Protein AF-A0A377WM58-F1 (afdb_monomer)

Structure (mmCIF, N/CA/C/O backbone):
data_AF-A0A377WM58-F1
#
_entry.id   AF-A0A377WM58-F1
#
loop_
_atom_site.group_PDB
_atom_site.id
_atom_site.type_symbol
_atom_site.label_atom_id
_atom_site.label_alt_id
_atom_site.label_comp_id
_atom_site.label_asym_id
_atom_site.label_entity_id
_atom_site.label_seq_id
_atom_site.pdbx_PDB_ins_code
_atom_site.Cartn_x
_atom_site.Cartn_y
_atom_site.Cartn_z
_atom_site.occupancy
_atom_site.B_iso_or_equiv
_atom_site.auth_seq_id
_atom_site.auth_comp_id
_atom_site.auth_asym_id
_atom_site.auth_atom_id
_atom_site.pdbx_PDB_model_num
ATOM 1 N N . MET A 1 1 ? 6.356 11.135 -29.471 1.00 62.00 1 MET A N 1
ATOM 2 C CA . MET A 1 1 ? 5.620 10.101 -28.694 1.00 62.00 1 MET A CA 1
ATOM 3 C C . MET A 1 1 ? 5.698 8.713 -29.326 1.00 62.00 1 MET A C 1
ATOM 5 O O . MET A 1 1 ? 5.986 7.776 -28.599 1.00 62.00 1 MET A O 1
ATOM 9 N N . ILE A 1 2 ? 5.489 8.559 -30.641 1.00 80.25 2 ILE A N 1
ATOM 10 C CA . ILE A 1 2 ? 5.639 7.262 -31.336 1.00 80.25 2 ILE A CA 1
ATOM 11 C C . ILE A 1 2 ? 7.066 6.690 -31.241 1.00 80.25 2 ILE A C 1
ATOM 13 O O . ILE A 1 2 ? 7.222 5.487 -31.077 1.00 80.25 2 ILE A O 1
ATOM 17 N N . GLU A 1 3 ? 8.093 7.543 -31.254 1.00 80.12 3 GLU A N 1
ATOM 18 C CA . GLU A 1 3 ? 9.504 7.130 -31.151 1.00 80.12 3 GLU A CA 1
ATOM 19 C C . GLU A 1 3 ? 9.832 6.422 -29.829 1.00 80.12 3 GLU A C 1
ATOM 21 O O . GLU A 1 3 ? 10.408 5.342 -29.845 1.00 80.12 3 GLU A O 1
ATOM 26 N N . ILE A 1 4 ? 9.354 6.953 -28.696 1.00 79.38 4 ILE A N 1
ATOM 27 C CA . ILE A 1 4 ? 9.512 6.325 -27.372 1.00 79.38 4 ILE A CA 1
ATOM 28 C C . ILE A 1 4 ? 8.895 4.920 -27.381 1.00 79.38 4 ILE A C 1
ATOM 30 O O . ILE A 1 4 ? 9.488 3.956 -26.911 1.00 79.38 4 ILE A O 1
ATOM 34 N N . ILE A 1 5 ? 7.700 4.770 -27.954 1.00 80.88 5 ILE A N 1
ATOM 35 C CA . ILE A 1 5 ? 7.046 3.460 -28.017 1.00 80.88 5 ILE A CA 1
ATOM 36 C C . ILE A 1 5 ? 7.896 2.484 -28.834 1.00 80.88 5 ILE A C 1
ATOM 38 O O . ILE A 1 5 ? 8.088 1.362 -28.379 1.00 80.88 5 ILE A O 1
ATOM 42 N N . GLN A 1 6 ? 8.438 2.908 -29.980 1.00 81.06 6 GLN A N 1
ATOM 43 C CA . GLN A 1 6 ? 9.290 2.082 -30.848 1.00 81.06 6 GLN A CA 1
ATOM 44 C C . GLN A 1 6 ? 10.629 1.687 -30.203 1.00 81.06 6 GLN A C 1
ATOM 46 O O . GLN A 1 6 ? 11.167 0.626 -30.525 1.00 81.06 6 GLN A O 1
ATOM 51 N N . GLU A 1 7 ? 11.127 2.488 -29.265 1.00 80.44 7 GLU A N 1
ATOM 52 C CA . GLU A 1 7 ? 12.371 2.241 -28.535 1.00 80.44 7 GLU A CA 1
ATOM 53 C C . GLU A 1 7 ? 12.186 1.264 -27.358 1.00 80.44 7 GLU A C 1
ATOM 55 O O . GLU A 1 7 ? 12.955 0.314 -27.208 1.00 80.44 7 GLU A O 1
ATOM 60 N N . TYR A 1 8 ? 11.126 1.425 -26.556 1.00 78.75 8 TYR A N 1
ATOM 61 C CA . TYR A 1 8 ? 10.975 0.693 -25.287 1.00 78.75 8 TYR A CA 1
ATOM 62 C C . TYR A 1 8 ? 10.092 -0.563 -25.356 1.00 78.75 8 TYR A C 1
ATOM 64 O O . TYR A 1 8 ? 10.195 -1.422 -24.475 1.00 78.75 8 TYR A O 1
ATOM 72 N N . TRP A 1 9 ? 9.242 -0.728 -26.379 1.00 78.19 9 TRP A N 1
ATOM 73 C CA . TRP A 1 9 ? 8.313 -1.871 -26.439 1.00 78.19 9 TRP A CA 1
ATOM 74 C C . TRP A 1 9 ? 9.022 -3.231 -26.451 1.00 78.19 9 TRP A C 1
ATOM 76 O O . TRP A 1 9 ? 8.543 -4.184 -25.835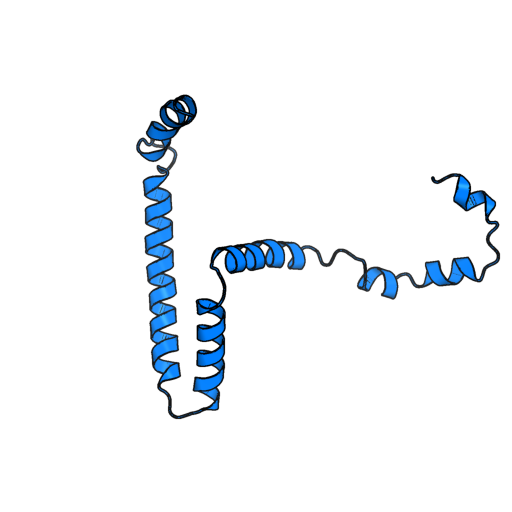 1.00 78.19 9 TRP A O 1
ATOM 86 N N . LYS A 1 10 ? 10.188 -3.316 -27.106 1.00 75.12 10 LYS A N 1
ATOM 87 C CA . LYS A 1 10 ? 10.999 -4.539 -27.123 1.00 75.12 10 LYS A CA 1
ATOM 88 C C . LYS A 1 10 ? 11.560 -4.835 -25.743 1.00 75.12 10 LYS A C 1
ATOM 90 O O . LYS A 1 10 ? 11.464 -5.968 -25.317 1.00 75.12 10 LYS A O 1
ATOM 95 N N . SER A 1 11 ? 12.040 -3.842 -24.996 1.00 77.69 11 SER A N 1
ATOM 96 C CA . SER A 1 11 ? 12.548 -4.048 -23.628 1.00 77.69 11 SER A CA 1
ATOM 97 C C . SER A 1 11 ? 11.462 -4.528 -22.647 1.00 77.69 11 SER A C 1
ATOM 99 O O . SER A 1 11 ? 11.744 -5.246 -21.685 1.00 77.69 11 SER A O 1
ATOM 101 N N . LEU A 1 12 ? 10.195 -4.187 -22.907 1.00 79.00 12 LEU A N 1
ATOM 102 C CA . LEU A 1 12 ? 9.070 -4.662 -22.103 1.00 79.00 12 LEU A CA 1
ATOM 103 C C . LEU A 1 12 ? 8.831 -6.178 -22.270 1.00 79.00 12 LEU A C 1
ATOM 105 O O . LEU A 1 12 ? 8.485 -6.840 -21.291 1.00 79.00 12 LEU A O 1
ATOM 109 N N . LEU A 1 13 ? 9.029 -6.718 -23.480 1.00 76.31 13 LEU A N 1
ATOM 110 C CA . LEU A 1 13 ? 8.675 -8.096 -23.866 1.00 76.31 13 LEU A CA 1
ATOM 111 C C . LEU A 1 13 ? 9.876 -9.033 -24.075 1.00 76.31 13 LEU A C 1
ATOM 113 O O . LEU A 1 13 ? 9.748 -10.240 -23.890 1.00 76.31 13 LEU A O 1
ATOM 117 N N . TRP A 1 14 ? 11.022 -8.495 -24.476 1.00 68.75 14 TRP A N 1
ATOM 118 C CA . TRP A 1 14 ? 12.219 -9.219 -24.892 1.00 68.75 14 TRP A CA 1
ATOM 119 C C . TRP A 1 14 ? 13.291 -9.155 -23.802 1.00 68.75 14 TRP A C 1
ATOM 121 O O . TRP A 1 14 ? 13.544 -8.097 -23.225 1.00 68.75 14 TRP A O 1
ATOM 131 N N . THR A 1 15 ? 13.914 -10.298 -23.510 1.00 66.81 15 THR A N 1
ATOM 132 C CA . THR A 1 15 ? 15.025 -10.428 -22.558 1.00 66.81 15 THR A CA 1
ATOM 133 C C . THR A 1 15 ? 16.276 -10.871 -23.304 1.00 66.81 15 THR A C 1
ATOM 135 O O . THR A 1 15 ? 16.250 -11.862 -24.027 1.00 66.81 15 THR A O 1
ATOM 138 N N . ASP A 1 16 ? 17.391 -10.170 -23.093 1.00 62.47 16 ASP A N 1
ATOM 139 C CA . ASP A 1 16 ? 18.699 -10.520 -23.668 1.00 62.47 16 ASP A CA 1
ATOM 140 C C . ASP A 1 16 ? 19.430 -11.611 -22.851 1.00 62.47 16 ASP A C 1
ATOM 142 O O . ASP A 1 16 ? 20.654 -11.700 -22.849 1.00 62.47 16 ASP A O 1
ATOM 146 N N . GLY A 1 17 ? 18.693 -12.419 -22.078 1.00 64.12 17 GLY A N 1
ATOM 147 C CA . GLY A 1 17 ? 19.224 -13.512 -21.252 1.00 64.12 17 GLY A CA 1
ATOM 148 C C . GLY A 1 17 ? 19.878 -13.082 -19.931 1.00 64.12 17 GLY A C 1
ATOM 149 O O . GLY A 1 17 ? 19.993 -13.901 -19.025 1.00 64.12 17 GLY A O 1
ATOM 150 N N . TYR A 1 18 ? 20.248 -11.803 -19.778 1.00 62.44 18 TYR A N 1
ATOM 151 C CA . TYR A 1 18 ? 20.918 -11.271 -18.575 1.00 62.44 18 TYR A CA 1
ATOM 152 C C . TYR A 1 18 ? 20.007 -10.438 -17.647 1.00 62.44 18 TYR A C 1
ATOM 154 O O . TYR A 1 18 ? 20.342 -10.212 -16.486 1.00 62.44 18 TYR A O 1
ATOM 162 N N . ARG A 1 19 ? 18.862 -9.940 -18.141 1.00 67.56 19 ARG A N 1
ATOM 163 C CA . ARG A 1 19 ? 17.930 -9.064 -17.397 1.00 67.56 19 ARG A CA 1
ATOM 164 C C . ARG A 1 19 ? 16.488 -9.528 -17.590 1.00 67.56 19 ARG A C 1
ATOM 166 O O . ARG A 1 19 ? 16.081 -9.783 -18.719 1.00 67.56 19 ARG A O 1
ATOM 173 N N . PHE A 1 20 ? 15.703 -9.599 -16.516 1.00 72.94 20 PHE A N 1
ATOM 174 C CA . PHE A 1 20 ? 14.269 -9.895 -16.607 1.00 72.94 20 PHE A CA 1
ATOM 175 C C . PHE A 1 20 ? 13.521 -8.807 -17.396 1.00 72.94 20 PHE A C 1
ATOM 177 O O . PHE A 1 20 ? 13.866 -7.628 -17.306 1.00 72.94 20 PHE A O 1
ATOM 184 N N . THR A 1 21 ? 12.500 -9.203 -18.162 1.00 85.38 21 THR A N 1
ATOM 185 C CA . THR A 1 21 ? 11.661 -8.262 -18.923 1.00 85.38 21 THR A CA 1
ATOM 186 C C . THR A 1 21 ? 10.823 -7.394 -17.985 1.00 85.38 21 THR A C 1
ATOM 188 O O . THR A 1 21 ? 10.524 -7.791 -16.854 1.00 85.38 21 TH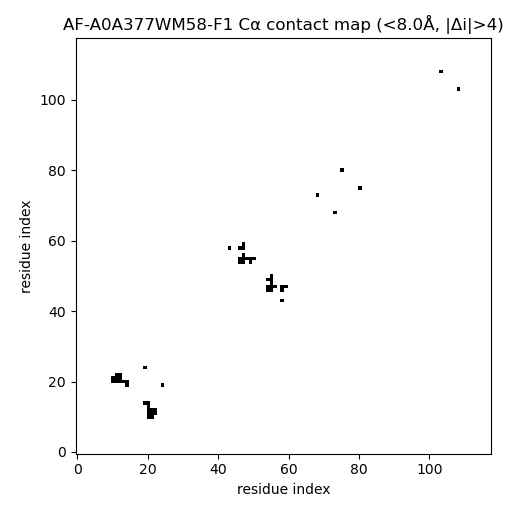R A O 1
ATOM 191 N N . GLY A 1 22 ? 10.397 -6.218 -18.457 1.00 84.75 22 GLY A N 1
ATOM 192 C CA . GLY A 1 22 ? 9.531 -5.338 -17.667 1.00 84.75 22 GLY A CA 1
ATOM 193 C C . GLY A 1 22 ? 8.227 -6.023 -17.237 1.00 84.75 22 GLY A C 1
ATOM 194 O O . GLY A 1 22 ? 7.861 -5.946 -16.065 1.00 84.75 22 GLY A O 1
ATOM 195 N N . VAL A 1 23 ? 7.585 -6.786 -18.136 1.00 87.56 23 VAL A N 1
ATOM 196 C CA . VAL A 1 23 ? 6.387 -7.577 -17.786 1.00 87.56 23 VAL A CA 1
ATOM 197 C C . VAL A 1 23 ? 6.698 -8.618 -16.714 1.00 87.56 23 VAL A C 1
ATOM 199 O O . VAL A 1 23 ? 5.928 -8.756 -15.765 1.00 87.56 23 VAL A O 1
ATOM 202 N N . ALA A 1 24 ? 7.818 -9.334 -16.836 1.00 88.44 24 ALA A N 1
ATOM 203 C CA . ALA A 1 24 ? 8.189 -10.369 -15.876 1.00 88.44 24 ALA A CA 1
ATOM 204 C C . ALA A 1 24 ? 8.395 -9.786 -14.471 1.00 88.44 24 ALA A C 1
ATOM 206 O O . ALA A 1 24 ? 7.887 -10.343 -13.500 1.00 88.44 24 ALA A O 1
ATOM 207 N N . ILE A 1 25 ? 9.069 -8.638 -14.359 1.00 89.94 25 ILE A N 1
ATOM 208 C CA . ILE A 1 25 ? 9.294 -7.958 -13.076 1.00 89.94 25 ILE A CA 1
ATOM 209 C C . ILE A 1 25 ? 7.972 -7.469 -12.482 1.00 89.94 25 ILE A C 1
ATOM 211 O O . ILE A 1 25 ? 7.707 -7.715 -11.305 1.00 89.94 25 ILE A O 1
ATOM 215 N N . THR A 1 26 ? 7.116 -6.812 -13.273 1.00 91.81 26 THR A N 1
ATOM 216 C CA . THR A 1 26 ? 5.806 -6.350 -12.790 1.00 91.81 26 THR A CA 1
ATOM 217 C C . THR A 1 26 ? 4.947 -7.514 -12.318 1.00 91.81 26 THR A C 1
ATOM 219 O O . THR A 1 26 ? 4.338 -7.419 -11.256 1.00 91.81 26 THR A O 1
ATOM 222 N N . LEU A 1 27 ? 4.925 -8.623 -13.061 1.00 92.56 27 LEU A N 1
ATOM 223 C CA . LEU A 1 27 ? 4.167 -9.811 -12.680 1.00 92.56 27 LEU A CA 1
ATOM 224 C C . LEU A 1 27 ? 4.720 -10.437 -11.397 1.00 92.56 27 LEU A C 1
ATOM 226 O O . LEU A 1 27 ? 3.951 -10.801 -10.509 1.00 92.56 27 LEU A O 1
ATOM 230 N N . TRP A 1 28 ? 6.043 -10.510 -11.268 1.00 93.12 28 TRP A N 1
ATOM 231 C CA . TRP A 1 28 ? 6.694 -11.035 -10.074 1.00 93.12 28 TRP A CA 1
ATOM 232 C C . TRP A 1 28 ? 6.374 -10.201 -8.831 1.00 93.12 28 TRP A C 1
ATOM 234 O O . TRP A 1 28 ? 5.965 -10.741 -7.800 1.00 93.12 28 TRP A O 1
ATOM 244 N N . LEU A 1 29 ? 6.502 -8.875 -8.941 1.00 93.38 29 LEU A N 1
ATOM 245 C CA . LEU A 1 29 ? 6.152 -7.933 -7.879 1.00 93.38 29 LEU A CA 1
ATOM 246 C C . LEU A 1 29 ? 4.662 -7.997 -7.535 1.00 93.38 29 LEU A C 1
ATOM 248 O O . LEU A 1 29 ? 4.310 -8.006 -6.357 1.00 93.38 29 LEU A O 1
ATOM 252 N N . LEU A 1 30 ? 3.794 -8.079 -8.546 1.00 95.12 30 LEU A N 1
ATOM 253 C CA . LEU A 1 30 ? 2.348 -8.179 -8.370 1.00 95.12 30 LEU A CA 1
ATOM 254 C C . LEU A 1 30 ? 1.976 -9.438 -7.588 1.00 95.12 30 LEU A C 1
ATOM 256 O O . LEU A 1 30 ? 1.307 -9.337 -6.562 1.00 95.12 30 LEU A O 1
ATOM 260 N N . ILE A 1 31 ? 2.425 -10.610 -8.046 1.00 97.06 31 ILE A N 1
ATOM 261 C CA . ILE A 1 31 ? 2.107 -11.891 -7.405 1.00 97.06 31 ILE A CA 1
ATOM 262 C C . ILE A 1 31 ? 2.631 -11.893 -5.970 1.00 97.06 31 ILE A C 1
ATOM 264 O O . ILE A 1 31 ? 1.880 -12.192 -5.044 1.00 97.06 31 ILE A O 1
ATOM 268 N N . SER A 1 32 ? 3.889 -11.497 -5.769 1.00 96.31 32 SER A N 1
ATOM 269 C CA . SER A 1 32 ? 4.508 -11.487 -4.440 1.00 96.31 32 SER A CA 1
ATOM 270 C C . SER A 1 32 ? 3.768 -10.546 -3.480 1.00 96.31 32 SER A C 1
ATOM 272 O O . SER A 1 32 ? 3.451 -10.931 -2.355 1.00 96.31 32 SER A O 1
ATOM 274 N N . SER A 1 33 ? 3.416 -9.341 -3.941 1.00 94.50 33 SER A N 1
ATOM 275 C CA . SER A 1 33 ? 2.678 -8.346 -3.155 1.00 94.50 33 SER A CA 1
ATOM 276 C C . SER A 1 33 ? 1.265 -8.816 -2.796 1.00 94.50 33 SER A C 1
ATOM 278 O O . SER A 1 33 ? 0.856 -8.722 -1.638 1.00 94.50 33 SER A O 1
ATOM 280 N N . VAL A 1 34 ? 0.533 -9.393 -3.755 1.00 95.88 34 VAL A N 1
ATOM 281 C CA . VAL A 1 34 ? -0.828 -9.907 -3.528 1.00 95.88 3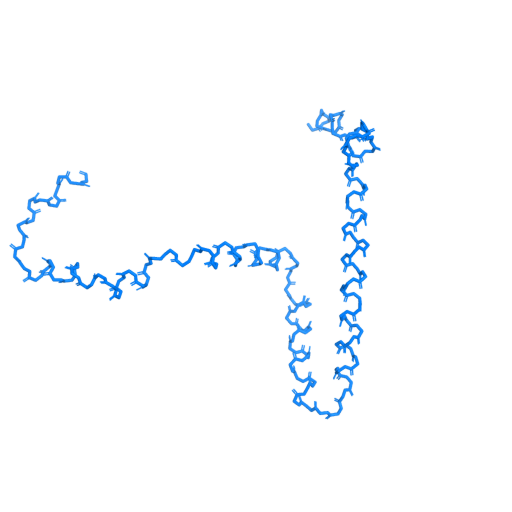4 VAL A CA 1
ATOM 282 C C . VAL A 1 34 ? -0.822 -11.087 -2.561 1.00 95.88 34 VAL A C 1
ATOM 284 O O . VAL A 1 34 ? -1.675 -11.143 -1.678 1.00 95.88 34 VAL A O 1
ATOM 287 N N . VAL A 1 35 ? 0.136 -12.007 -2.683 1.00 97.56 35 VAL A N 1
ATOM 288 C CA . VAL A 1 35 ? 0.237 -13.164 -1.782 1.00 97.56 35 VAL A CA 1
ATOM 289 C C . VAL A 1 35 ? 0.545 -12.708 -0.356 1.00 97.56 35 VAL A C 1
ATOM 291 O O . VAL A 1 35 ? -0.179 -13.071 0.572 1.00 97.56 35 VAL A O 1
ATOM 294 N N . MET A 1 36 ? 1.565 -11.868 -0.167 1.00 96.81 36 MET A N 1
ATOM 295 C CA . MET A 1 36 ? 1.938 -11.373 1.162 1.00 96.81 36 MET A CA 1
ATOM 296 C C . MET A 1 36 ? 0.829 -10.518 1.789 1.00 96.81 36 MET A C 1
ATOM 298 O O . MET A 1 36 ? 0.449 -10.734 2.943 1.00 96.81 36 MET A O 1
ATOM 302 N N . GLY A 1 37 ? 0.272 -9.578 1.022 1.00 94.38 37 GLY A N 1
ATOM 303 C CA . GLY A 1 37 ? -0.828 -8.726 1.466 1.00 94.38 37 GLY A CA 1
ATOM 304 C C . GLY A 1 37 ? -2.100 -9.522 1.755 1.00 94.38 37 GLY A C 1
ATOM 305 O O . GLY A 1 37 ? -2.785 -9.243 2.735 1.00 94.38 37 GLY A O 1
ATOM 306 N N . GLY A 1 38 ? -2.385 -10.550 0.954 1.00 95.00 38 GLY A N 1
ATOM 307 C CA . GLY A 1 38 ? -3.527 -11.444 1.128 1.00 95.00 38 GLY A CA 1
ATOM 308 C C . GLY A 1 38 ? -3.441 -12.256 2.416 1.00 95.00 38 GLY A C 1
ATOM 309 O O . GLY A 1 38 ? -4.403 -12.281 3.182 1.00 95.00 38 GLY A O 1
ATOM 310 N N . ILE A 1 39 ? -2.281 -12.851 2.707 1.00 96.88 39 ILE A N 1
ATOM 311 C CA . ILE A 1 39 ? -2.053 -13.584 3.961 1.00 96.88 39 ILE A CA 1
ATOM 312 C C . ILE A 1 39 ? -2.278 -12.658 5.166 1.00 96.88 39 ILE A C 1
ATOM 314 O O . ILE A 1 39 ? -3.054 -12.989 6.064 1.00 96.88 39 ILE A O 1
ATOM 318 N N . LEU A 1 40 ? -1.669 -11.466 5.162 1.00 94.00 40 LEU A N 1
ATOM 319 C CA . LEU A 1 40 ? -1.850 -10.485 6.236 1.00 94.00 40 LEU A CA 1
ATOM 320 C C . LEU A 1 40 ? -3.316 -10.039 6.365 1.00 94.00 40 LEU A C 1
ATOM 322 O O . LEU A 1 40 ? -3.839 -9.934 7.476 1.00 94.00 40 LEU A O 1
ATOM 326 N N . ALA A 1 41 ? -3.998 -9.815 5.241 1.00 93.25 41 ALA A N 1
ATOM 327 C CA . ALA A 1 41 ? -5.401 -9.424 5.221 1.00 93.25 41 ALA A CA 1
ATOM 328 C C . ALA A 1 41 ? -6.307 -10.493 5.844 1.00 93.25 41 ALA A C 1
ATOM 330 O O . ALA A 1 41 ? -7.229 -10.135 6.576 1.00 93.25 41 ALA A O 1
ATOM 331 N N . VAL A 1 42 ? -6.032 -11.783 5.617 1.00 94.38 42 VAL A N 1
ATOM 332 C CA . VAL A 1 42 ? -6.782 -12.887 6.240 1.00 94.38 42 VAL A CA 1
ATOM 333 C C . VAL A 1 42 ? -6.615 -12.867 7.760 1.00 94.38 42 VAL A C 1
ATOM 335 O O . VAL A 1 42 ? -7.614 -12.889 8.479 1.00 94.38 42 VAL A O 1
ATOM 338 N N . PHE A 1 43 ? -5.385 -12.744 8.266 1.00 92.62 43 PHE A N 1
ATOM 339 C CA . PHE A 1 43 ? -5.141 -12.662 9.711 1.00 92.62 43 PHE A CA 1
ATOM 340 C C . PHE A 1 43 ? -5.846 -11.461 10.353 1.00 92.62 43 PHE A C 1
ATOM 342 O O . PHE A 1 43 ? -6.502 -11.596 11.390 1.00 92.62 43 PHE A O 1
ATOM 349 N N . LEU A 1 44 ? -5.772 -10.291 9.713 1.00 90.81 44 LEU A N 1
ATOM 350 C CA . LEU A 1 44 ? -6.463 -9.091 10.182 1.00 90.81 44 LEU A CA 1
ATOM 351 C C . LEU A 1 44 ? -7.988 -9.243 10.118 1.00 90.81 44 LEU A C 1
ATOM 353 O O . LEU A 1 44 ? -8.683 -8.797 11.029 1.00 90.81 44 LEU A O 1
ATOM 357 N N . ALA A 1 45 ? -8.526 -9.890 9.083 1.00 90.94 45 ALA A N 1
ATOM 358 C CA . ALA A 1 45 ? -9.959 -10.135 8.955 1.00 90.94 45 ALA A CA 1
ATOM 359 C C . ALA A 1 45 ? -10.485 -11.026 10.088 1.00 90.94 45 ALA A C 1
ATOM 361 O O . ALA A 1 45 ? -11.515 -10.701 10.678 1.00 90.94 45 ALA A O 1
ATOM 362 N N . ILE A 1 46 ? -9.752 -12.085 10.447 1.00 91.75 46 ILE A N 1
ATOM 363 C CA . ILE A 1 46 ? -10.096 -12.950 11.585 1.00 91.75 46 ILE A CA 1
ATOM 364 C C . ILE A 1 46 ? -10.100 -12.136 12.885 1.00 91.75 46 ILE A C 1
ATOM 366 O O . ILE A 1 46 ? -11.076 -12.169 13.636 1.00 91.75 46 ILE A O 1
ATOM 370 N N . GLY A 1 47 ? -9.055 -11.336 13.125 1.00 88.62 47 GLY A N 1
ATOM 371 C CA . GLY A 1 47 ? -8.979 -10.479 14.311 1.00 88.62 47 GLY A CA 1
ATOM 372 C C . GLY A 1 47 ? -10.098 -9.429 14.388 1.00 88.62 47 GLY A C 1
ATOM 373 O O . GLY A 1 47 ? -10.563 -9.106 15.480 1.00 88.62 47 GLY A O 1
ATOM 374 N N . ARG A 1 48 ? -10.590 -8.937 13.243 1.00 87.38 48 ARG A N 1
ATOM 375 C CA . ARG A 1 48 ? -11.688 -7.955 13.161 1.00 87.38 48 ARG A CA 1
ATOM 376 C C . ARG A 1 48 ? -13.036 -8.509 13.636 1.00 87.38 48 ARG A C 1
ATOM 378 O O . ARG A 1 48 ? -13.871 -7.731 14.088 1.00 87.38 48 ARG A O 1
ATOM 385 N N . VAL A 1 49 ? -13.271 -9.814 13.497 1.00 89.12 49 VAL A N 1
ATOM 386 C CA . VAL A 1 49 ? -14.539 -10.468 13.887 1.00 89.12 49 VAL A CA 1
ATOM 387 C C . VAL A 1 49 ? -14.565 -10.810 15.385 1.00 89.12 49 VAL A C 1
ATOM 389 O O . VAL A 1 49 ? -15.602 -11.187 15.921 1.00 89.12 49 VAL A O 1
ATOM 392 N N . SER A 1 50 ? -13.445 -10.636 16.091 1.00 87.75 50 SER A N 1
ATOM 393 C CA . SER A 1 50 ? -13.367 -10.868 17.533 1.00 87.75 50 SER A CA 1
ATOM 394 C C . SER A 1 50 ? -14.336 -9.977 18.319 1.00 87.75 50 SER A C 1
ATOM 396 O O . SER A 1 50 ? -14.413 -8.772 18.089 1.00 87.75 50 SER A O 1
ATOM 398 N N . SER A 1 51 ? -15.017 -10.554 19.314 1.00 82.50 51 SER A N 1
ATOM 399 C CA . SER A 1 51 ? -15.913 -9.833 20.234 1.00 82.50 51 SER A CA 1
ATOM 400 C C . SER A 1 51 ? -15.177 -8.834 21.140 1.00 82.50 51 SER A C 1
ATOM 402 O O . SER A 1 51 ? -15.806 -7.987 21.779 1.00 82.50 51 SER A O 1
ATOM 404 N N . ASN A 1 52 ? -13.845 -8.931 21.234 1.00 87.75 52 ASN A N 1
ATOM 405 C CA . ASN A 1 52 ? -13.042 -8.034 22.054 1.00 87.75 52 ASN A CA 1
ATOM 406 C C . ASN A 1 52 ? -12.789 -6.702 21.329 1.00 87.75 52 ASN A C 1
ATOM 408 O O . ASN A 1 52 ? -11.948 -6.607 20.429 1.00 87.75 52 ASN A O 1
ATOM 412 N N . LYS A 1 53 ? -13.464 -5.645 21.797 1.00 86.94 53 LYS A N 1
ATOM 413 C CA . LYS A 1 53 ? -13.344 -4.277 21.268 1.00 86.94 53 LYS A CA 1
ATOM 414 C C . LYS A 1 53 ? -11.904 -3.751 21.255 1.00 86.94 53 LYS A C 1
ATOM 416 O O . LYS A 1 53 ? -11.565 -2.989 20.354 1.00 86.94 53 LYS A O 1
ATOM 421 N N . PHE A 1 54 ? -11.047 -4.179 22.187 1.00 89.62 54 PHE A N 1
ATOM 422 C CA . PHE A 1 54 ? -9.641 -3.755 22.231 1.00 89.62 54 PHE A CA 1
ATOM 423 C C . PHE A 1 54 ? -8.799 -4.308 21.076 1.00 89.62 54 PHE A C 1
ATOM 425 O O . PHE A 1 54 ? -7.799 -3.697 20.720 1.00 89.62 54 PHE A O 1
ATOM 432 N N . ILE A 1 55 ? -9.199 -5.431 20.474 1.00 87.19 55 ILE A N 1
ATOM 433 C CA . ILE A 1 55 ? -8.522 -6.028 19.311 1.00 87.19 55 ILE A CA 1
ATOM 434 C C . ILE A 1 55 ? -9.185 -5.546 18.018 1.00 87.19 55 ILE A C 1
ATOM 436 O O . ILE A 1 55 ? -8.513 -5.172 17.058 1.00 87.19 55 ILE A O 1
ATOM 440 N N . GLN A 1 56 ? -10.515 -5.493 18.005 1.00 89.88 56 GLN A N 1
ATOM 441 C CA . GLN A 1 56 ? -11.282 -5.067 16.840 1.00 89.88 56 GLN A CA 1
ATOM 442 C C . GLN A 1 56 ? -11.011 -3.605 16.460 1.00 89.88 56 GLN A C 1
ATOM 444 O O . GLN A 1 56 ? -10.868 -3.301 15.275 1.00 89.88 56 GLN A O 1
ATOM 449 N N . PHE A 1 57 ? -10.939 -2.698 17.439 1.00 92.00 57 PHE A N 1
ATOM 450 C CA . PHE A 1 57 ? -10.760 -1.266 17.195 1.00 92.00 57 PHE A CA 1
ATOM 451 C C . PHE A 1 57 ? -9.441 -0.913 16.481 1.00 92.00 57 PHE A C 1
ATOM 453 O O . PHE A 1 57 ? -9.512 -0.250 15.443 1.00 92.00 57 PHE A O 1
ATOM 460 N N . PRO A 1 58 ? -8.250 -1.362 16.934 1.00 92.12 58 PRO A N 1
ATOM 461 C CA . PRO A 1 58 ? -7.003 -1.065 16.229 1.00 92.12 58 PRO A CA 1
ATOM 462 C C . PRO A 1 58 ? -6.960 -1.682 14.826 1.00 92.12 58 PRO A C 1
ATOM 46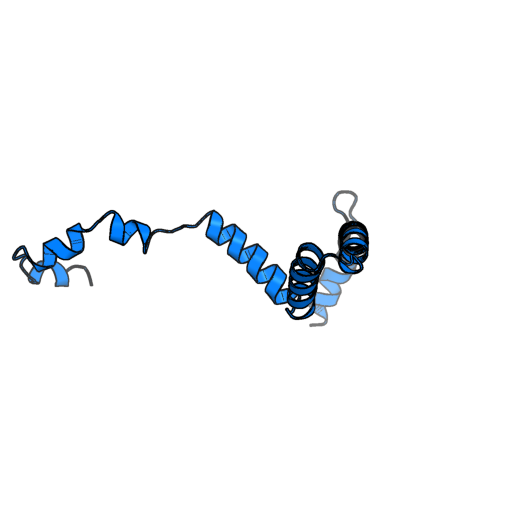4 O O . PRO A 1 58 ? -6.486 -1.036 13.895 1.00 92.12 58 PRO A O 1
ATOM 467 N N . ILE A 1 59 ? -7.516 -2.883 14.629 1.00 92.81 59 ILE A N 1
ATOM 468 C CA . ILE A 1 59 ? -7.608 -3.514 13.302 1.00 92.81 59 ILE A CA 1
ATOM 469 C C . ILE A 1 59 ? -8.553 -2.727 12.384 1.00 92.81 59 ILE A C 1
ATOM 471 O O . ILE A 1 59 ? -8.265 -2.517 11.201 1.00 92.81 59 ILE A O 1
ATOM 475 N N . TRP A 1 60 ? -9.686 -2.265 12.91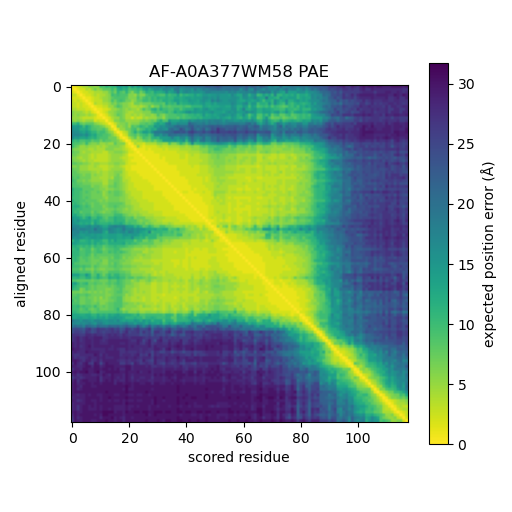4 1.00 92.44 60 TRP A N 1
ATOM 476 C CA . TRP A 1 60 ? -10.611 -1.405 12.183 1.00 92.44 60 TRP A CA 1
ATOM 477 C C . TRP A 1 60 ? -9.933 -0.098 11.769 1.00 92.44 60 TRP A C 1
ATOM 479 O O . TRP A 1 60 ? -9.979 0.243 10.589 1.00 92.44 60 TRP A O 1
ATOM 489 N N . LEU A 1 61 ? -9.244 0.575 12.693 1.00 93.50 61 LEU A N 1
ATOM 490 C CA . LEU A 1 61 ? -8.540 1.828 12.425 1.00 93.50 61 LEU A CA 1
ATOM 491 C C . LEU A 1 61 ? -7.440 1.638 11.374 1.00 93.50 61 LEU A C 1
ATOM 493 O O . LEU A 1 61 ? -7.388 2.385 10.399 1.00 93.50 61 LEU A O 1
ATOM 497 N N . PHE A 1 62 ? -6.614 0.600 11.529 1.00 92.50 62 PHE A N 1
ATOM 498 C CA . PHE A 1 62 ? -5.582 0.233 10.562 1.00 92.50 62 PHE A CA 1
ATOM 499 C C . PHE A 1 62 ? -6.187 0.020 9.168 1.00 92.50 62 PHE A C 1
ATO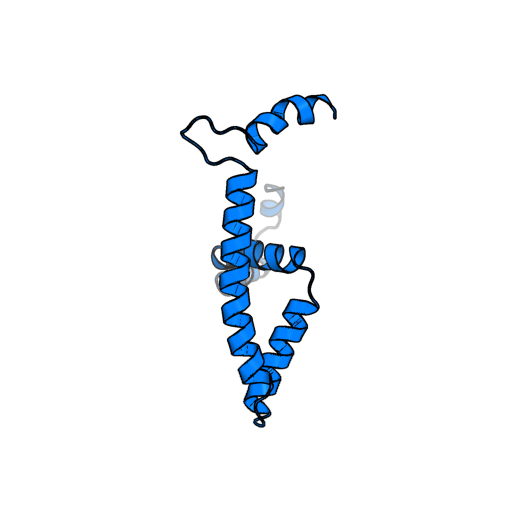M 501 O O . PHE A 1 62 ? -5.819 0.698 8.212 1.00 92.50 62 PHE A O 1
ATOM 508 N N . THR A 1 63 ? -7.181 -0.864 9.042 1.00 92.19 63 THR A N 1
ATOM 509 C CA . THR A 1 63 ? -7.806 -1.141 7.737 1.00 92.19 63 THR A CA 1
ATOM 510 C C . THR A 1 63 ? -8.539 0.069 7.154 1.00 92.19 63 THR A C 1
ATOM 512 O O . THR A 1 63 ? -8.592 0.202 5.933 1.00 92.19 63 THR A O 1
ATOM 515 N N . TYR A 1 64 ? -9.085 0.958 7.986 1.00 92.75 64 TYR A N 1
ATOM 516 C CA . TYR A 1 64 ? -9.729 2.193 7.545 1.00 92.75 64 TYR A CA 1
ATOM 517 C C . TYR A 1 64 ? -8.714 3.178 6.957 1.00 92.75 64 TYR A C 1
ATOM 519 O O . TYR A 1 64 ? -8.910 3.651 5.840 1.00 92.75 64 TYR A O 1
ATOM 527 N N . ILE A 1 65 ? -7.595 3.421 7.647 1.00 93.56 65 ILE A N 1
ATOM 528 C CA . ILE A 1 65 ? -6.530 4.314 7.165 1.00 93.56 65 ILE A CA 1
ATOM 529 C C . ILE A 1 65 ? -5.936 3.783 5.858 1.00 93.56 65 ILE A C 1
ATOM 531 O O . ILE A 1 65 ? -5.865 4.527 4.881 1.00 93.56 65 ILE A O 1
ATOM 535 N N . PHE A 1 66 ? -5.565 2.500 5.806 1.00 90.38 66 PHE A N 1
ATOM 536 C CA . PHE A 1 66 ? -4.930 1.898 4.626 1.00 90.38 66 PHE A CA 1
ATOM 537 C C . PHE A 1 66 ? -5.856 1.825 3.403 1.00 90.38 66 PHE A C 1
ATOM 539 O O . PHE A 1 66 ? -5.373 1.845 2.275 1.00 90.38 66 PHE A O 1
ATOM 546 N N . ARG A 1 67 ? -7.180 1.759 3.598 1.00 88.75 67 ARG A N 1
ATOM 547 C CA . ARG A 1 67 ? -8.162 1.815 2.497 1.00 88.75 67 ARG A CA 1
ATOM 548 C C . ARG A 1 67 ? -8.581 3.242 2.140 1.00 88.75 67 ARG A C 1
ATOM 550 O O . ARG A 1 67 ? -9.021 3.470 1.020 1.00 88.75 67 ARG A O 1
ATOM 557 N N . GLY A 1 68 ? -8.475 4.177 3.084 1.00 91.56 68 GLY A N 1
ATOM 558 C CA . GLY A 1 68 ? -8.840 5.583 2.909 1.00 91.56 68 GLY A CA 1
ATOM 559 C C . GLY A 1 68 ? -7.717 6.462 2.355 1.00 91.56 68 GLY A C 1
ATOM 560 O O . GLY A 1 68 ? -7.994 7.553 1.864 1.00 91.56 68 GLY A O 1
ATOM 561 N N . THR A 1 69 ? -6.460 6.010 2.406 1.00 94.19 69 THR A N 1
ATOM 562 C CA . THR A 1 69 ? -5.318 6.729 1.821 1.00 94.19 69 THR A CA 1
ATOM 563 C C . THR A 1 69 ? -4.999 6.231 0.410 1.00 94.19 69 THR A C 1
ATOM 565 O O . THR A 1 69 ? -4.958 5.021 0.186 1.00 94.19 69 THR A O 1
ATOM 568 N N . PRO A 1 70 ? -4.714 7.131 -0.550 1.00 93.75 70 PRO A N 1
ATOM 569 C CA . PRO A 1 70 ? -4.247 6.728 -1.872 1.00 93.75 70 PRO A CA 1
ATOM 570 C C . PRO A 1 70 ? -2.929 5.946 -1.788 1.00 93.75 70 PRO A C 1
ATOM 572 O O . PRO A 1 70 ? -2.005 6.359 -1.085 1.00 93.75 70 PRO A O 1
ATOM 575 N N . LEU A 1 71 ? -2.798 4.868 -2.566 1.00 91.12 71 LEU A N 1
ATOM 576 C CA . LEU A 1 71 ? -1.590 4.026 -2.589 1.00 91.12 71 LEU A CA 1
ATOM 577 C C . LEU A 1 71 ? -0.324 4.823 -2.944 1.00 91.12 71 LEU A C 1
ATOM 579 O O . LEU A 1 71 ? 0.740 4.583 -2.380 1.00 91.12 71 LEU A O 1
ATOM 583 N N . TYR A 1 72 ? -0.447 5.826 -3.820 1.00 92.06 72 TYR A N 1
ATOM 584 C CA . TYR A 1 72 ? 0.654 6.738 -4.132 1.00 92.06 72 TYR A CA 1
ATOM 585 C C . TYR A 1 72 ? 1.164 7.483 -2.890 1.00 92.06 72 TYR A C 1
ATOM 587 O O . TYR A 1 72 ? 2.368 7.593 -2.690 1.00 92.06 72 TYR A O 1
ATOM 595 N N . VAL A 1 73 ? 0.257 7.943 -2.022 1.00 92.38 73 VAL A N 1
ATOM 596 C CA . VAL A 1 73 ? 0.625 8.621 -0.772 1.00 92.38 73 VAL A CA 1
ATOM 597 C C . VAL A 1 73 ? 1.297 7.643 0.188 1.00 92.38 73 VAL A C 1
ATOM 599 O O . VAL A 1 73 ? 2.285 8.008 0.813 1.00 92.38 73 VAL A O 1
ATOM 602 N N . GLN A 1 74 ? 0.825 6.396 0.273 1.00 92.25 74 GLN A N 1
ATOM 603 C CA . GLN A 1 74 ? 1.476 5.368 1.094 1.00 92.25 74 GLN A CA 1
ATOM 604 C C . GLN A 1 74 ? 2.919 5.138 0.639 1.00 92.25 74 GLN A C 1
ATOM 606 O O . GLN A 1 74 ? 3.834 5.207 1.455 1.00 92.25 74 GLN A O 1
ATOM 611 N N . LEU A 1 75 ? 3.137 4.948 -0.666 1.00 91.75 75 LEU A N 1
ATOM 612 C CA . LEU A 1 75 ? 4.477 4.815 -1.242 1.00 91.75 75 LEU A CA 1
ATOM 613 C C . LEU A 1 75 ? 5.336 6.053 -0.981 1.00 91.75 75 LEU A C 1
ATOM 615 O O . LEU A 1 75 ? 6.489 5.905 -0.591 1.00 91.75 75 LEU A O 1
ATOM 619 N N . LEU A 1 76 ? 4.780 7.256 -1.152 1.00 90.25 76 LEU A N 1
ATOM 620 C CA . LEU A 1 76 ? 5.483 8.508 -0.885 1.00 90.25 76 LEU A CA 1
ATOM 621 C C . LEU A 1 76 ? 5.925 8.594 0.576 1.00 90.25 76 LEU A C 1
ATOM 623 O O . LEU A 1 76 ? 7.061 8.970 0.824 1.00 90.25 76 LEU A O 1
ATOM 627 N N . VAL A 1 77 ? 5.053 8.237 1.522 1.00 88.50 77 VAL A N 1
ATOM 628 C CA . VAL A 1 77 ? 5.341 8.254 2.963 1.00 88.50 77 VAL A CA 1
ATOM 629 C C . VAL A 1 77 ? 6.353 7.180 3.346 1.00 88.50 77 VAL A C 1
ATOM 631 O O . VAL A 1 77 ? 7.231 7.456 4.152 1.00 88.50 77 VAL A O 1
ATOM 634 N N . PHE A 1 78 ? 6.284 5.974 2.779 1.00 88.25 78 PHE A N 1
ATOM 635 C CA . PHE A 1 78 ? 7.310 4.955 3.021 1.00 88.25 78 PHE A CA 1
ATOM 636 C C . PHE A 1 78 ? 8.654 5.368 2.430 1.00 88.25 78 PHE A C 1
ATOM 638 O O . PHE A 1 78 ? 9.675 5.253 3.098 1.00 88.25 78 PHE A O 1
ATOM 645 N N . TYR A 1 79 ? 8.652 5.897 1.208 1.00 87.62 79 TYR A N 1
ATOM 646 C CA . TYR A 1 79 ? 9.847 6.410 0.554 1.00 87.62 79 TYR A CA 1
ATOM 647 C C . TYR A 1 79 ? 10.450 7.550 1.382 1.00 87.62 79 TYR A C 1
ATOM 649 O O . TYR A 1 79 ? 11.539 7.399 1.927 1.00 87.62 79 TYR A O 1
ATOM 657 N N . SER A 1 80 ? 9.721 8.655 1.567 1.00 83.12 80 SER A N 1
ATOM 658 C CA . SER A 1 80 ? 10.198 9.832 2.301 1.00 83.12 80 SER A CA 1
ATOM 659 C C . SER A 1 80 ? 10.470 9.542 3.774 1.00 83.12 80 SER A C 1
ATOM 661 O O . SER A 1 80 ? 11.452 10.043 4.304 1.00 83.12 80 SER A O 1
ATOM 663 N N . GLY A 1 81 ? 9.662 8.703 4.420 1.00 79.31 81 GLY A N 1
ATOM 664 C CA . GLY A 1 81 ? 9.829 8.286 5.808 1.00 79.31 81 GLY A CA 1
ATOM 665 C C . GLY A 1 81 ? 11.102 7.476 6.026 1.00 79.31 81 GLY A C 1
ATOM 666 O O . GLY A 1 81 ? 11.818 7.743 6.988 1.00 79.31 81 GLY A O 1
ATOM 667 N N . MET A 1 82 ? 11.448 6.555 5.118 1.00 75.88 82 MET A N 1
ATOM 668 C CA . MET A 1 82 ? 12.749 5.875 5.166 1.00 75.88 82 MET A CA 1
ATOM 669 C C . MET A 1 82 ? 13.906 6.865 4.991 1.00 75.88 82 MET A C 1
ATOM 671 O O . MET A 1 82 ? 14.862 6.810 5.761 1.00 75.88 82 MET A O 1
ATOM 675 N N . TYR A 1 83 ? 13.793 7.824 4.062 1.00 65.88 83 TYR A N 1
ATOM 676 C CA . TYR A 1 83 ? 14.804 8.880 3.924 1.00 65.88 83 TYR A CA 1
ATOM 677 C C . TYR A 1 83 ? 14.895 9.766 5.171 1.00 65.88 83 TYR A C 1
ATOM 679 O O . TYR A 1 83 ? 15.996 10.092 5.589 1.00 65.88 83 TYR A O 1
ATOM 687 N N . THR A 1 84 ? 13.774 10.135 5.796 1.00 64.75 84 THR A N 1
ATOM 688 C CA . THR A 1 84 ? 13.721 10.930 7.034 1.00 64.75 84 THR A CA 1
ATOM 689 C C . THR A 1 84 ? 14.301 10.181 8.233 1.00 64.75 84 THR A C 1
ATOM 691 O O . THR A 1 84 ? 14.896 10.816 9.098 1.00 64.75 84 THR A O 1
ATOM 694 N N . LEU A 1 85 ? 14.198 8.853 8.299 1.00 61.59 85 LEU A N 1
ATOM 695 C CA . LEU A 1 85 ? 14.819 8.071 9.375 1.00 61.59 85 LEU A CA 1
ATOM 696 C C . LEU A 1 85 ? 16.355 8.017 9.253 1.00 61.59 85 LEU A C 1
ATOM 698 O O . LEU A 1 85 ? 17.034 8.019 10.276 1.00 61.59 85 LEU A O 1
ATOM 702 N N . GLU A 1 86 ? 16.914 8.085 8.040 1.00 56.75 86 GLU A N 1
ATOM 703 C CA . GLU A 1 86 ? 18.355 8.339 7.820 1.00 56.75 86 GLU A CA 1
ATOM 704 C C . GLU A 1 86 ? 18.732 9.835 7.920 1.00 56.75 86 GLU A C 1
ATOM 706 O O . GLU A 1 86 ? 19.906 10.208 7.883 1.00 56.75 86 GLU A O 1
ATOM 711 N N . ILE A 1 87 ? 17.739 10.718 8.054 1.00 54.31 87 ILE A N 1
ATOM 712 C CA . ILE A 1 87 ? 17.851 12.179 7.968 1.00 54.31 87 ILE A CA 1
ATOM 713 C C . ILE A 1 87 ? 16.994 12.792 9.085 1.00 54.31 87 ILE A C 1
ATOM 715 O O . ILE A 1 87 ? 16.123 13.632 8.869 1.00 54.31 87 ILE A O 1
ATOM 719 N N . VAL A 1 88 ? 17.330 12.485 10.338 1.00 51.53 88 VAL A N 1
ATOM 720 C CA . VAL A 1 88 ? 17.233 13.505 11.394 1.00 51.53 88 VAL A CA 1
ATOM 721 C C . VAL A 1 88 ? 18.334 14.532 11.099 1.00 51.53 88 VAL A C 1
ATOM 723 O O . VAL A 1 88 ? 19.322 14.669 11.817 1.00 51.53 88 VAL A O 1
ATOM 726 N N . LYS A 1 89 ? 18.214 15.249 9.974 1.00 54.44 89 LYS A N 1
ATOM 727 C CA . LYS A 1 89 ? 19.049 16.412 9.669 1.00 54.44 89 LYS A CA 1
ATOM 728 C C . LYS A 1 89 ? 18.516 17.584 10.482 1.00 54.44 89 LYS A C 1
ATOM 730 O O . LYS A 1 89 ? 17.767 18.420 10.001 1.00 54.44 89 LYS A O 1
ATOM 735 N N . GLY A 1 90 ? 18.922 17.601 11.746 1.00 57.94 90 GLY A N 1
ATOM 736 C CA . GLY A 1 90 ? 19.655 18.738 12.290 1.00 57.94 90 GLY A CA 1
ATOM 737 C C . GLY A 1 90 ? 19.046 20.133 12.152 1.00 57.94 90 GLY A C 1
ATOM 738 O O . GLY A 1 90 ? 19.768 21.043 11.759 1.00 57.94 90 GLY A O 1
ATOM 739 N N . THR A 1 91 ? 17.791 20.348 12.547 1.00 58.44 91 THR A N 1
ATOM 740 C CA . THR A 1 91 ? 17.310 21.718 12.830 1.00 58.44 91 THR A CA 1
ATOM 741 C C . THR A 1 91 ? 16.661 21.873 14.202 1.00 58.44 91 THR A C 1
ATOM 743 O O . THR A 1 91 ? 16.910 22.886 14.847 1.00 58.44 91 THR A O 1
ATOM 746 N N . GLU A 1 92 ? 15.966 20.871 14.748 1.00 55.75 92 GLU A N 1
ATOM 747 C CA . GLU A 1 92 ? 15.515 20.940 16.154 1.00 55.75 92 GLU A CA 1
ATOM 748 C C . GLU A 1 92 ? 16.590 20.466 17.140 1.00 55.75 92 GLU A C 1
ATOM 750 O O . GLU A 1 92 ? 16.904 21.157 18.108 1.00 55.75 92 GLU A O 1
ATOM 755 N N . LEU A 1 93 ? 17.256 19.348 16.842 1.00 56.72 93 LEU A N 1
ATOM 756 C CA . LEU A 1 93 ? 18.356 18.828 17.662 1.00 56.72 93 LEU A CA 1
ATOM 757 C C . LEU A 1 93 ? 19.571 19.772 17.645 1.00 56.72 93 LEU A C 1
ATOM 759 O O . LEU A 1 93 ? 20.236 19.927 18.660 1.00 56.72 93 LEU A O 1
ATOM 763 N N . LEU A 1 94 ? 19.813 20.467 16.525 1.00 55.28 94 LEU A N 1
ATOM 764 C CA . LEU A 1 94 ? 20.899 21.442 16.382 1.00 55.28 94 LEU A CA 1
ATOM 765 C C . LEU A 1 94 ? 20.635 22.734 17.176 1.00 55.28 94 LEU A C 1
ATOM 767 O O . LEU A 1 94 ? 21.563 23.268 17.775 1.00 55.28 94 LEU A O 1
ATOM 771 N N . ASN A 1 95 ? 19.384 23.210 17.231 1.00 53.50 95 ASN A N 1
ATOM 772 C CA . ASN A 1 95 ? 18.995 24.364 18.053 1.00 53.50 95 ASN A CA 1
ATOM 773 C C . ASN A 1 95 ? 19.035 24.044 19.557 1.00 53.50 95 ASN A C 1
ATOM 775 O O . ASN A 1 95 ? 19.360 24.918 20.359 1.00 53.50 95 ASN A O 1
ATOM 779 N N . ALA A 1 96 ? 18.772 22.790 19.935 1.00 62.84 96 ALA A N 1
ATOM 780 C CA . ALA A 1 96 ? 18.968 22.304 21.300 1.00 62.84 96 ALA A CA 1
ATOM 781 C C . ALA A 1 96 ? 20.458 22.081 21.655 1.00 62.84 96 ALA A C 1
ATOM 783 O O . ALA A 1 96 ? 20.850 22.322 22.795 1.00 62.84 96 ALA A O 1
ATOM 784 N N . PHE A 1 97 ? 21.300 21.662 20.696 1.00 62.47 97 PHE A N 1
ATOM 785 C CA . PHE A 1 97 ? 22.740 21.406 20.899 1.00 62.47 97 PHE A CA 1
ATOM 786 C C . PHE A 1 97 ? 23.641 22.647 20.783 1.00 62.47 97 PHE A C 1
ATOM 788 O O . PHE A 1 97 ? 24.667 22.708 21.457 1.00 62.47 97 PHE A O 1
ATOM 795 N N . PHE A 1 98 ? 23.282 23.647 19.967 1.00 60.84 98 PHE A N 1
ATOM 796 C CA . PHE A 1 98 ? 24.018 24.912 19.821 1.00 60.84 98 PHE A CA 1
ATOM 797 C C . PHE A 1 98 ? 23.201 26.126 20.306 1.00 60.84 98 PHE A C 1
ATOM 799 O O . PHE A 1 98 ? 22.864 27.011 19.514 1.00 60.84 98 PHE A O 1
ATOM 806 N N . PRO A 1 99 ? 22.967 26.274 21.624 1.00 59.41 99 PRO A N 1
ATOM 807 C CA . PRO A 1 99 ? 22.369 27.489 22.185 1.00 59.41 99 PRO A CA 1
ATOM 808 C C . PRO A 1 99 ? 23.215 28.764 21.963 1.00 59.41 99 PRO A C 1
ATOM 810 O O . PRO A 1 99 ? 22.770 29.879 22.231 1.00 59.41 99 PRO A O 1
ATOM 813 N N . GLN A 1 100 ? 24.450 28.638 21.467 1.00 57.69 100 GLN A N 1
ATOM 814 C CA . GLN A 1 100 ? 25.417 29.733 21.331 1.00 57.69 100 GLN A CA 1
ATOM 815 C C . GLN A 1 100 ? 25.053 30.790 20.275 1.00 57.69 100 GLN A C 1
ATOM 817 O O . GLN A 1 100 ? 25.511 31.926 20.404 1.00 57.69 100 GLN A O 1
ATOM 822 N N . ARG A 1 101 ? 24.183 30.499 19.292 1.00 51.59 101 ARG A N 1
ATOM 823 C CA . ARG A 1 101 ? 23.669 31.546 18.380 1.00 51.59 101 ARG A CA 1
ATOM 824 C C . ARG A 1 101 ? 22.804 32.582 19.107 1.00 51.59 101 ARG A C 1
ATOM 826 O O . ARG A 1 101 ? 22.874 33.760 18.773 1.00 51.59 101 ARG A O 1
ATOM 833 N N . ALA A 1 102 ? 22.073 32.174 20.146 1.00 53.44 102 ALA A N 1
ATOM 834 C CA . ALA A 1 102 ? 21.310 33.095 20.991 1.00 53.44 102 ALA A CA 1
ATOM 835 C C . ALA A 1 102 ? 22.220 33.941 21.901 1.00 53.44 102 ALA A C 1
ATOM 837 O O . ALA A 1 102 ? 21.889 35.081 22.216 1.00 53.44 102 ALA A O 1
ATOM 838 N N . LYS A 1 103 ? 23.405 33.427 22.272 1.00 53.28 103 LYS A N 1
ATOM 839 C CA . LYS A 1 103 ? 24.407 34.198 23.030 1.00 53.28 103 LYS A CA 1
ATOM 840 C C . LYS A 1 103 ? 25.100 35.276 22.193 1.00 53.28 103 LYS A C 1
ATOM 842 O O . LYS A 1 103 ? 25.387 36.337 22.730 1.00 53.28 103 LYS A O 1
ATOM 847 N N . LEU A 1 104 ? 25.313 35.065 20.892 1.00 53.66 104 LEU A N 1
ATOM 848 C CA . LEU A 1 104 ? 25.976 36.054 20.025 1.00 53.66 104 LEU A CA 1
ATOM 849 C C . LEU A 1 104 ? 25.181 37.362 19.875 1.00 53.66 104 LEU A C 1
ATOM 851 O O . LEU A 1 104 ? 25.784 38.425 19.752 1.00 53.66 104 LEU A O 1
ATOM 855 N N . HIS A 1 105 ? 23.849 37.309 19.966 1.00 51.66 105 HIS A N 1
ATOM 856 C CA . HIS A 1 105 ? 23.002 38.507 19.953 1.00 51.66 105 HIS A CA 1
ATOM 857 C C . HIS A 1 105 ? 23.041 39.289 21.283 1.00 51.66 105 HIS A C 1
ATOM 859 O O . HIS A 1 105 ? 22.718 40.471 21.312 1.00 51.66 105 HIS A O 1
ATOM 865 N N . GLY A 1 106 ? 23.482 38.655 22.378 1.00 55.00 106 GLY A N 1
ATOM 866 C CA . GLY A 1 106 ? 23.684 39.290 23.686 1.00 55.00 106 GLY A CA 1
ATOM 867 C C . GLY A 1 106 ? 25.141 39.647 24.008 1.00 55.00 106 GLY A C 1
ATOM 868 O O . GLY A 1 106 ? 25.400 40.217 25.062 1.00 55.00 106 GLY A O 1
ATOM 869 N N . SER A 1 107 ? 26.104 39.312 23.139 1.00 55.03 107 SER A N 1
ATOM 870 C CA . SER A 1 107 ? 27.547 39.456 23.412 1.00 55.03 107 SER A CA 1
ATOM 871 C C . SER A 1 107 ? 28.232 40.617 22.680 1.00 55.03 107 SER A C 1
ATOM 873 O O . SER A 1 107 ? 29.452 40.617 22.561 1.00 55.03 107 SER A O 1
ATOM 875 N N . GLY A 1 108 ? 27.484 41.624 22.214 1.00 57.62 108 GLY A N 1
ATOM 876 C CA . GLY A 1 108 ? 28.083 42.866 21.700 1.00 57.62 108 GLY A CA 1
ATOM 877 C C . GLY A 1 108 ? 28.979 42.673 20.471 1.00 57.62 108 GLY A C 1
ATOM 878 O O . GLY A 1 108 ? 29.953 43.402 20.294 1.00 57.62 108 GLY A O 1
ATOM 879 N N . VAL A 1 109 ? 28.678 41.682 19.627 1.00 59.41 109 VAL A N 1
ATOM 880 C CA . VAL A 1 109 ? 29.437 41.446 18.394 1.00 59.41 109 VAL A CA 1
ATOM 881 C C . VAL A 1 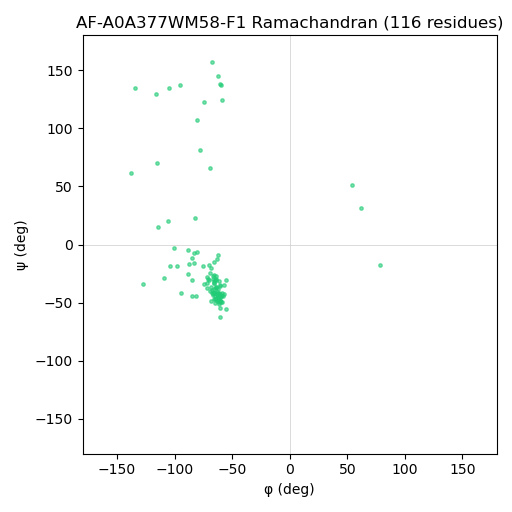109 ? 29.067 42.513 17.364 1.00 59.41 109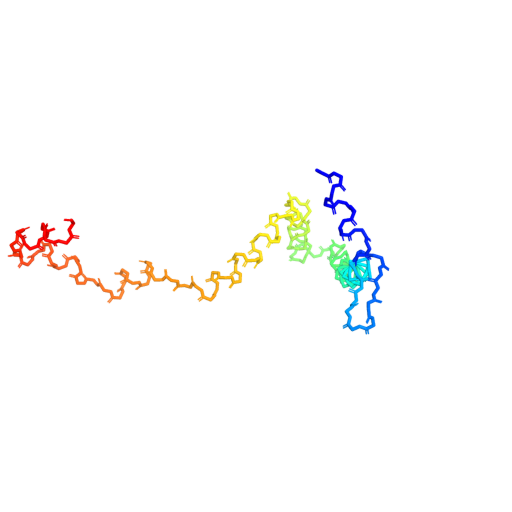 VAL A C 1
ATOM 883 O O . VAL A 1 109 ? 27.898 42.691 17.025 1.00 59.41 109 VAL A O 1
ATOM 886 N N . ASN A 1 110 ? 30.087 43.234 16.894 1.00 56.50 110 ASN A N 1
ATOM 887 C CA . ASN A 1 110 ? 29.969 44.379 15.998 1.00 56.50 110 ASN A CA 1
ATOM 888 C C . ASN A 1 110 ? 29.273 43.984 14.670 1.00 56.50 110 ASN A C 1
ATOM 890 O O . ASN A 1 110 ? 29.748 43.067 13.990 1.00 56.50 110 ASN A O 1
ATOM 894 N N . PRO A 1 111 ? 28.171 44.660 14.288 1.00 56.28 111 PRO A N 1
ATOM 895 C CA . PRO A 1 111 ? 27.340 44.295 13.139 1.00 56.28 111 PRO A CA 1
ATOM 896 C C . PRO A 1 111 ? 28.041 44.376 11.773 1.00 56.28 111 PRO A C 1
ATOM 898 O O . PRO A 1 111 ? 27.508 43.841 10.801 1.00 56.28 111 PRO A O 1
ATOM 901 N N . GLU A 1 112 ? 29.229 44.982 11.665 1.00 53.59 112 GLU A N 1
ATOM 902 C CA . GLU A 1 112 ? 29.977 45.026 10.398 1.00 53.59 112 GLU A CA 1
ATOM 903 C C . GLU A 1 112 ? 30.418 43.647 9.887 1.00 53.59 112 GLU A C 1
ATOM 905 O O . GLU A 1 112 ? 30.434 43.416 8.678 1.00 53.59 112 GLU A O 1
ATOM 910 N N . TYR A 1 113 ? 30.686 42.686 10.776 1.00 52.19 113 TYR A N 1
ATOM 911 C CA . TYR A 1 113 ? 31.108 41.340 10.367 1.00 52.19 113 TYR A CA 1
ATOM 912 C C . TYR A 1 113 ? 29.992 40.524 9.696 1.00 52.19 113 TYR A C 1
ATOM 914 O O . TYR A 1 113 ? 30.277 39.553 8.997 1.00 52.19 113 TYR A O 1
ATOM 922 N N . LEU A 1 114 ? 28.725 40.920 9.862 1.00 56.00 114 LEU A N 1
ATOM 923 C CA . LEU A 1 114 ? 27.570 40.246 9.255 1.00 56.00 114 LEU A CA 1
ATOM 924 C C . LEU A 1 114 ? 27.272 40.716 7.822 1.00 56.00 114 LEU A C 1
ATOM 926 O O . LEU A 1 114 ? 26.500 40.057 7.131 1.00 56.00 114 LEU A O 1
ATOM 930 N N . ARG A 1 115 ? 27.892 41.806 7.345 1.00 56.00 115 ARG A N 1
ATOM 931 C CA . ARG A 1 115 ? 27.755 42.259 5.946 1.00 56.00 115 ARG A CA 1
ATOM 932 C C . ARG A 1 115 ? 28.682 41.550 4.959 1.00 56.00 115 ARG A C 1
ATOM 934 O O . ARG A 1 115 ? 28.451 41.653 3.766 1.00 56.00 115 ARG A O 1
ATOM 941 N N . LEU A 1 116 ? 29.723 40.864 5.427 1.00 51.81 116 LEU A N 1
ATOM 942 C CA . LEU A 1 116 ? 30.733 40.239 4.558 1.00 51.81 116 LEU A CA 1
ATOM 943 C C . LEU A 1 116 ? 30.379 38.811 4.113 1.00 51.81 116 LEU A C 1
ATOM 945 O O . LEU A 1 116 ? 31.106 38.227 3.316 1.00 51.81 116 LEU A O 1
ATOM 949 N N . TYR A 1 117 ? 29.281 38.251 4.622 1.00 49.09 117 TYR A N 1
ATOM 950 C CA . TYR A 1 117 ? 28.828 36.890 4.310 1.00 49.09 117 TYR A CA 1
ATOM 951 C C . TYR A 1 117 ? 27.497 36.849 3.541 1.00 49.09 117 TYR A C 1
ATOM 953 O O . TYR A 1 117 ? 26.884 35.785 3.446 1.00 49.09 117 TYR A O 1
ATOM 961 N N . HIS A 1 118 ? 27.068 37.987 2.988 1.00 44.97 118 HIS A N 1
ATOM 962 C CA . HIS A 1 118 ? 25.969 38.089 2.031 1.00 44.97 118 HIS A CA 1
ATOM 963 C C . HIS A 1 118 ? 26.435 38.769 0.749 1.00 44.97 118 HIS A C 1
ATOM 965 O O . HIS A 1 118 ? 27.147 39.790 0.859 1.00 44.97 118 HIS A O 1
#

Secondary structure (DSSP, 8-state):
-HHHHHHHHHHHH---SSS--HHHHHHHHHHHHHHHHHHHHHHHHHHHT-S-HHHHHHHHHHHHHHHHS-HHHHHHHHHHHHHHHS---SSHHHHHH-THHHHHTTTT--GGGGSTT-

Mean predicted aligned error: 14.81 Å

InterPro domains:
  IPR000515 ABC transporter type 1, transmembrane domain MetI-like [cd06261] (25-82)
  IPR010065 Amino acid ABC transporter, permease protein, 3-TM domain [TIGR01726] (21-85)
  IPR035906 MetI-like superfamily [G3DSA:1.10.3720.10] (6-109)
  IPR035906 MetI-like superfamily [SSF161098] (17-86)
  IPR051322 Amino Acid ABC Transporter Permease [PTHR30450] (10-92)

Organism: Klebsiella pneumoniae (NCBI:txid573)

pLDDT: mean 77.35, std 16.12, range [44.97, 97.56]

Radius of gyration: 26.69 Å; Cα contacts (8 Å, |Δi|>4): 28; chains: 1; bounding box: 47×59×55 Å

Foldseek 3Di:
DVVVCVPCVCQQPPDPVPDDRVVRVVVV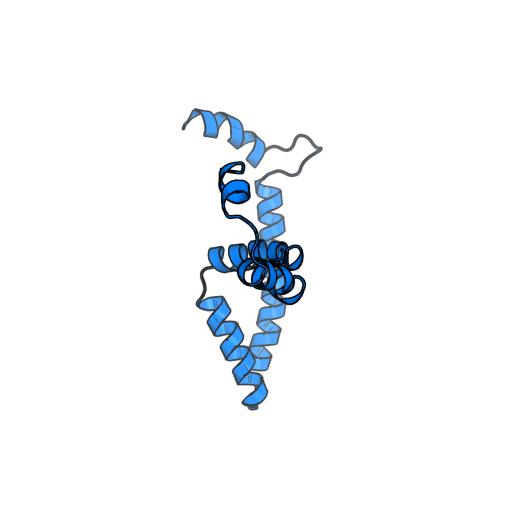CVVVCCVVVVVVVVVLVVQLPDPDCVSNVVSVVVVCVVVVDDPVVVVVCVVVVVVVVVDPPDDPVVVVVCVVVVVVVVPPDDCVVVVVVD

Sequence (118 aa):
MIEIIQEYWKSLLWTDGYRFTGVAITLWLLISSVVMGGILAVFLAIGRVSSNKFIQFPIWLFTYIFRGTPLYVQLLVFYSGMYTLEIVKGTELLNAFFPQRAKLHGSGVNPEYLRLYH

Solvent-accessible surface area (backbone atoms only — not comparable to full-atom values): 6999 Å² total; per-residue (Å²): 114,72,64,60,52,73,64,47,54,54,52,37,75,47,55,88,84,83,53,83,21,51,54,56,50,51,50,52,51,49,52,53,50,50,52,55,51,46,54,53,49,51,58,48,52,58,46,47,71,43,90,50,62,84,54,17,49,60,45,47,52,52,56,48,51,67,72,71,46,58,68,68,55,53,52,47,48,53,54,51,46,56,53,41,71,80,44,80,72,65,60,69,65,42,53,71,70,50,58,60,70,68,47,51,79,73,62,79,65,68,72,72,71,68,60,79,81,109